Protein AF-D7NBL0-F1 (afdb_monomer)

Sequence (88 aa):
MKKLKDSYKIRLRCATCGCDDQFEFNEGKSYVKCTFCNREYFGGIGELKELNQDAFDEVKEKIEDDAASYLKEELAKALNGCKNIKFK

Nearest PDB structures (foldseek):
  6orl-assembly1_A  TM=4.484E-01  e=2.319E+00  Escherichia coli
  1rq0-assembly1_C  TM=4.847E-01  e=3.444E+00  Thermotoga maritima
  1rq0-assembly1_A  TM=4.319E-01  e=2.477E+00  Thermotoga maritima
  8umh-assembly1_M  TM=6.172E-01  e=9.886E+00  Saccharomyces cerevisiae

Mean predicted aligned error: 8.24 Å

pLDDT: mean 85.19, std 10.91, range [48.22, 94.19]

Solvent-accessible surface area (backbone atoms only — not comparable to full-ato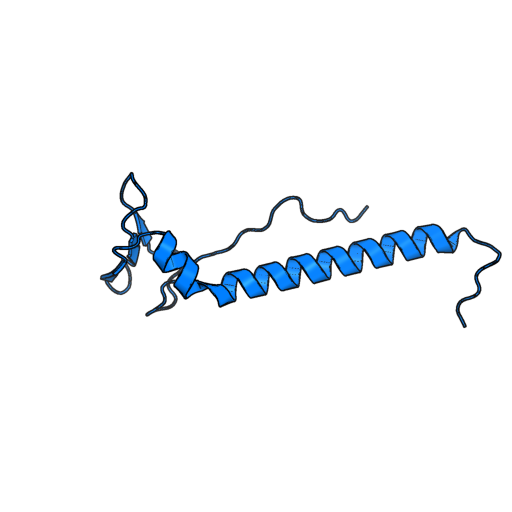m values): 5415 Å² total; per-residue (Å²): 129,92,68,76,76,92,74,84,88,76,76,60,41,38,88,85,78,58,50,66,82,46,71,48,69,49,97,81,42,50,33,30,29,33,70,80,80,66,50,73,34,78,57,6,56,61,48,45,51,68,69,29,48,67,53,51,50,56,53,48,52,51,52,52,49,48,49,52,52,47,51,51,54,52,50,50,57,64,48,74,72,42,95,85,67,79,89,128

Radius of gyration: 20.74 Å; Cα contacts (8 Å, |Δi|>4): 87; chains: 1; bounding box: 45×23×53 Å

Organism: NCBI:txid563008

Secondary structure (DSSP, 8-state):
-PPPPS--------TTT--SS-EEE-TTSS-EEETTT--EETTHHHHHHHHTHHHHHHHHHHHHHHHHHHHHHHHHHHHHT-TT----

Structure (mmCIF, N/CA/C/O backbone):
data_AF-D7NBL0-F1
#
_entry.id   AF-D7NBL0-F1
#
loop_
_atom_site.group_PDB
_atom_site.id
_atom_site.type_symbol
_atom_site.label_atom_id
_atom_site.label_alt_id
_atom_site.label_comp_id
_atom_site.label_asym_id
_atom_site.label_entity_id
_atom_site.label_seq_id
_atom_site.pdbx_PDB_ins_code
_atom_site.Cartn_x
_atom_site.Cartn_y
_atom_site.Cartn_z
_atom_site.occupancy
_atom_site.B_iso_or_equiv
_atom_site.auth_seq_id
_atom_site.auth_comp_id
_atom_site.auth_asym_id
_atom_site.auth_atom_id
_atom_site.pdbx_PDB_model_num
ATOM 1 N N . MET A 1 1 ? -4.998 8.720 26.767 1.00 48.22 1 MET A N 1
ATOM 2 C CA . MET A 1 1 ? -6.056 8.893 25.747 1.00 48.22 1 MET A CA 1
ATOM 3 C C . MET A 1 1 ? -5.595 8.164 24.501 1.00 48.22 1 MET A C 1
ATOM 5 O O . MET A 1 1 ? -4.534 8.520 24.001 1.00 48.22 1 MET A O 1
ATOM 9 N N . LYS A 1 2 ? -6.307 7.123 24.050 1.00 58.31 2 LYS A N 1
ATOM 10 C CA . LYS A 1 2 ? -6.077 6.577 22.707 1.00 58.31 2 LYS A CA 1
ATOM 11 C C . LYS A 1 2 ? -6.434 7.688 21.727 1.00 58.31 2 LYS A C 1
ATOM 13 O O . LYS A 1 2 ? -7.546 8.200 21.785 1.00 58.31 2 LYS A O 1
ATOM 18 N N . LYS A 1 3 ? -5.465 8.133 20.940 1.00 66.44 3 LYS A N 1
ATOM 19 C CA . LYS A 1 3 ? -5.689 9.053 19.830 1.00 66.44 3 LYS A CA 1
ATOM 20 C C . LYS A 1 3 ? -5.682 8.221 18.561 1.00 66.44 3 LYS A C 1
ATOM 22 O O . LYS A 1 3 ? -4.881 7.288 18.471 1.00 66.44 3 LYS A O 1
ATOM 27 N N . LEU A 1 4 ? -6.558 8.571 17.625 1.00 79.94 4 LEU A N 1
ATOM 28 C CA . LEU A 1 4 ? -6.475 8.059 16.266 1.00 79.94 4 LEU A CA 1
ATOM 29 C C . LEU A 1 4 ? -5.066 8.332 15.730 1.00 79.94 4 LEU A C 1
ATOM 31 O O . LEU A 1 4 ? -4.503 9.395 16.003 1.00 79.94 4 LEU A O 1
ATOM 35 N N . LYS A 1 5 ? -4.481 7.383 15.002 1.00 81.69 5 LYS A N 1
ATOM 36 C CA . LYS A 1 5 ? -3.149 7.590 14.417 1.00 81.69 5 LYS A CA 1
ATOM 37 C C . LYS A 1 5 ? -3.167 8.761 13.432 1.00 81.69 5 LYS A C 1
ATOM 39 O O . LYS A 1 5 ? -4.006 8.803 12.538 1.00 81.69 5 LYS A O 1
ATOM 44 N N . ASP A 1 6 ? -2.181 9.652 13.544 1.00 83.31 6 ASP A N 1
ATOM 45 C CA . ASP A 1 6 ? -2.035 10.813 12.653 1.00 83.31 6 ASP A CA 1
ATOM 46 C C . ASP A 1 6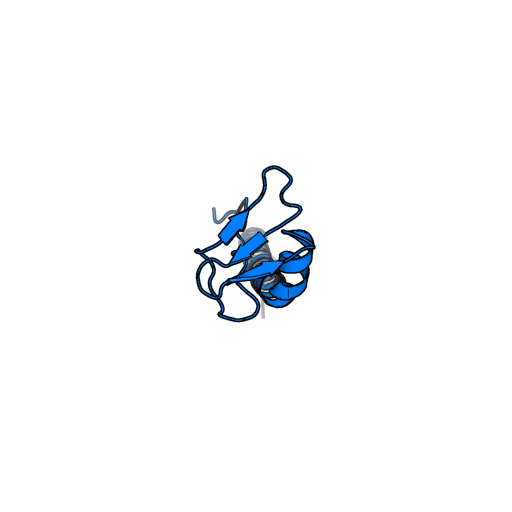 ? -1.587 10.437 11.229 1.00 83.31 6 ASP A C 1
ATOM 48 O O . ASP A 1 6 ? -1.758 11.213 10.291 1.00 83.31 6 ASP A O 1
ATOM 52 N N . SER A 1 7 ? -0.981 9.258 11.041 1.00 86.56 7 SER A N 1
ATOM 53 C CA . SER A 1 7 ? -0.554 8.790 9.719 1.00 86.56 7 SER A CA 1
ATOM 54 C C . SER A 1 7 ? -0.551 7.268 9.598 1.00 86.56 7 SER A C 1
ATOM 56 O O . SER A 1 7 ? -0.269 6.541 10.554 1.00 86.56 7 SER A O 1
ATOM 58 N N . TYR A 1 8 ? -0.827 6.797 8.381 1.00 87.31 8 TYR A N 1
ATOM 59 C CA . TYR A 1 8 ? -0.798 5.391 7.997 1.00 87.31 8 TYR A CA 1
ATOM 60 C C . TYR A 1 8 ? 0.204 5.204 6.862 1.00 87.31 8 TYR A C 1
ATOM 62 O O . TYR A 1 8 ? 0.273 6.013 5.936 1.00 87.31 8 TYR A O 1
ATOM 70 N N . LYS A 1 9 ? 1.011 4.145 6.947 1.00 88.75 9 LYS A N 1
ATOM 71 C CA . LYS A 1 9 ? 2.007 3.807 5.928 1.00 88.75 9 LYS A CA 1
ATOM 72 C C . LYS A 1 9 ? 1.487 2.656 5.085 1.00 88.75 9 LYS A C 1
ATOM 74 O O . LYS A 1 9 ? 1.120 1.619 5.631 1.00 88.75 9 LYS A O 1
ATOM 79 N N . ILE A 1 10 ? 1.514 2.838 3.772 1.00 87.62 10 ILE A N 1
ATOM 80 C CA . ILE A 1 10 ? 1.158 1.810 2.796 1.00 87.62 10 ILE A CA 1
ATOM 81 C C . ILE A 1 10 ? 2.450 1.365 2.127 1.00 87.62 10 ILE A C 1
ATOM 83 O O . ILE A 1 10 ? 3.237 2.199 1.677 1.00 87.62 10 ILE A O 1
ATOM 87 N N . ARG A 1 11 ? 2.687 0.053 2.108 1.00 88.88 11 ARG A N 1
ATOM 88 C CA . ARG A 1 11 ? 3.818 -0.546 1.397 1.00 88.88 11 ARG A CA 1
ATOM 89 C C . ARG A 1 11 ? 3.319 -1.093 0.075 1.00 88.88 11 ARG A C 1
ATOM 91 O O . ARG A 1 11 ? 2.507 -2.013 0.069 1.00 88.88 11 ARG A O 1
ATOM 98 N N . LEU A 1 12 ? 3.793 -0.495 -1.012 1.00 89.62 12 LEU A N 1
ATOM 99 C CA . LEU A 1 12 ? 3.517 -0.975 -2.359 1.00 89.62 12 LEU A CA 1
ATOM 100 C C . LEU A 1 12 ? 4.369 -2.210 -2.631 1.00 89.62 12 LEU A C 1
ATOM 102 O O . LEU A 1 12 ? 5.542 -2.250 -2.266 1.00 89.62 12 LEU A O 1
ATOM 106 N N . ARG A 1 13 ? 3.771 -3.201 -3.279 1.00 93.19 13 ARG A N 1
ATOM 107 C CA . ARG A 1 13 ? 4.384 -4.482 -3.612 1.00 93.19 13 ARG A CA 1
ATOM 108 C C . ARG A 1 13 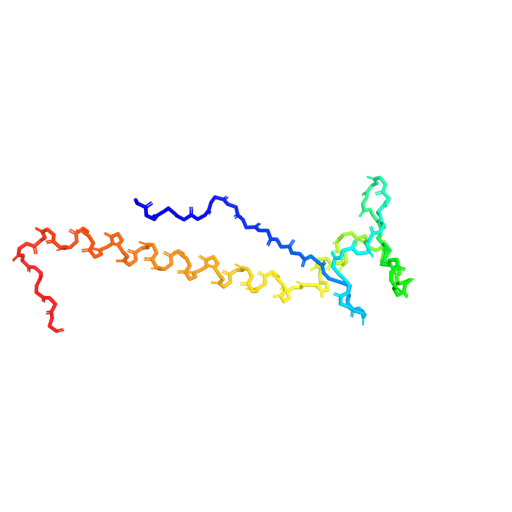? 4.443 -4.654 -5.119 1.00 93.19 13 ARG A C 1
ATOM 110 O O . ARG A 1 13 ? 3.649 -4.103 -5.877 1.00 93.19 13 ARG A O 1
ATOM 117 N N . CYS A 1 14 ? 5.394 -5.440 -5.590 1.00 93.31 14 CYS A N 1
ATOM 118 C CA . CYS A 1 14 ? 5.483 -5.761 -6.999 1.00 93.31 14 CYS A CA 1
ATOM 119 C C . CYS A 1 14 ? 4.335 -6.699 -7.357 1.00 93.31 14 CYS A C 1
ATOM 121 O O . CYS A 1 14 ? 4.222 -7.780 -6.784 1.00 93.31 14 CYS A O 1
ATOM 123 N N . ALA A 1 15 ? 3.551 -6.343 -8.370 1.00 89.75 15 ALA A N 1
ATOM 124 C CA . ALA A 1 15 ? 2.409 -7.133 -8.825 1.00 89.75 15 ALA A CA 1
ATOM 125 C C . ALA A 1 15 ? 2.781 -8.527 -9.374 1.00 89.75 15 ALA A C 1
ATOM 127 O O . ALA A 1 15 ? 1.902 -9.326 -9.670 1.00 89.75 15 ALA A O 1
ATOM 128 N N . THR A 1 16 ? 4.076 -8.817 -9.564 1.00 89.94 16 THR A N 1
ATOM 129 C CA . THR A 1 16 ? 4.551 -10.107 -10.109 1.00 89.94 16 THR A CA 1
ATOM 130 C C . THR A 1 16 ? 5.130 -11.013 -9.041 1.00 89.94 16 THR A C 1
ATOM 132 O O . THR A 1 16 ? 4.786 -12.185 -8.980 1.00 89.94 16 THR A O 1
ATOM 135 N N . CYS A 1 17 ? 6.039 -10.488 -8.219 1.00 92.44 17 CYS A N 1
ATOM 136 C CA . CYS A 1 17 ? 6.787 -11.283 -7.244 1.00 92.44 17 CYS A CA 1
ATOM 137 C C . CYS A 1 17 ? 6.457 -10.941 -5.789 1.00 92.44 17 CYS A C 1
ATOM 139 O O . CYS A 1 17 ? 6.986 -11.584 -4.890 1.00 92.44 17 CYS A O 1
ATOM 141 N N . GLY A 1 18 ? 5.650 -9.908 -5.541 1.00 88.75 18 GLY A N 1
ATOM 142 C CA . GLY A 1 18 ? 5.322 -9.446 -4.195 1.00 88.75 18 GLY A CA 1
ATOM 143 C C . GLY A 1 18 ? 6.442 -8.690 -3.468 1.00 88.75 18 GLY A C 1
ATOM 144 O O . GLY A 1 18 ? 6.224 -8.325 -2.319 1.00 88.75 18 GLY A O 1
ATOM 145 N N . CYS A 1 19 ? 7.598 -8.427 -4.108 1.00 91.44 19 CYS A N 1
ATOM 146 C CA . CYS A 1 19 ? 8.703 -7.633 -3.533 1.00 91.44 19 CYS A CA 1
ATOM 147 C C . CYS A 1 19 ? 8.183 -6.264 -3.053 1.00 91.44 19 CYS A C 1
ATOM 149 O O . CYS A 1 19 ? 7.476 -5.611 -3.815 1.00 91.44 19 CYS A O 1
ATOM 151 N N . ASP A 1 20 ? 8.511 -5.815 -1.838 1.00 89.50 20 ASP A N 1
ATOM 152 C CA . ASP A 1 20 ? 8.089 -4.493 -1.319 1.00 89.50 20 ASP A CA 1
ATOM 153 C C . ASP A 1 20 ? 9.250 -3.535 -1.007 1.00 89.50 20 ASP A C 1
ATOM 155 O O . ASP A 1 20 ? 9.05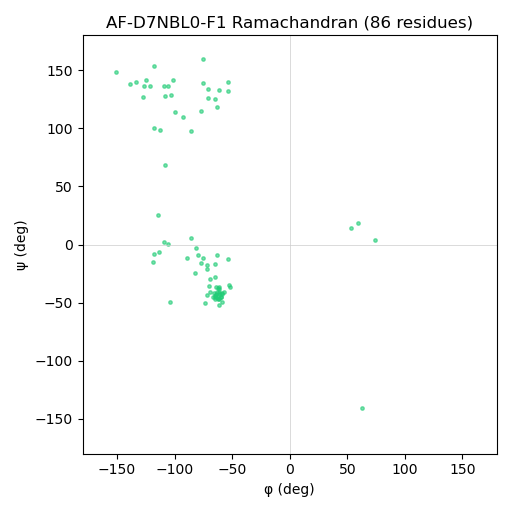4 -2.344 -0.773 1.00 89.50 20 ASP A O 1
ATOM 159 N N . ASP A 1 21 ? 10.473 -4.048 -1.082 1.00 89.00 21 ASP A N 1
ATOM 160 C CA . ASP A 1 21 ? 11.721 -3.403 -0.679 1.00 89.00 21 ASP A CA 1
ATOM 161 C C . ASP A 1 21 ? 12.718 -3.218 -1.838 1.00 89.00 21 ASP A C 1
ATOM 163 O O . ASP A 1 21 ? 13.660 -2.435 -1.741 1.00 89.00 21 ASP A O 1
ATOM 167 N N . GLN A 1 22 ? 12.496 -3.909 -2.956 1.00 90.62 22 GLN A N 1
ATOM 168 C CA . GLN A 1 22 ? 13.421 -3.984 -4.088 1.00 90.62 22 GLN A CA 1
ATOM 169 C C . GLN A 1 22 ? 12.903 -3.202 -5.295 1.00 90.62 22 GLN A C 1
ATOM 171 O O . GLN A 1 22 ? 12.544 -3.788 -6.316 1.00 90.62 22 GLN A O 1
ATOM 176 N N . PHE A 1 23 ? 12.865 -1.872 -5.175 1.00 90.88 23 PHE A N 1
ATOM 177 C CA . PHE A 1 23 ? 12.427 -0.969 -6.240 1.00 90.88 23 PHE A CA 1
ATOM 178 C C . PHE A 1 23 ? 13.449 0.119 -6.564 1.00 90.88 23 PHE A C 1
ATOM 180 O O . PHE A 1 23 ? 13.984 0.774 -5.672 1.00 90.88 23 PHE A O 1
ATOM 187 N N . GLU A 1 24 ? 13.648 0.354 -7.857 1.00 91.62 24 GLU A N 1
ATOM 188 C CA . GLU A 1 24 ? 14.411 1.475 -8.398 1.00 91.62 24 GLU A CA 1
ATOM 189 C C . GLU A 1 24 ? 13.461 2.471 -9.074 1.00 91.62 24 GLU A C 1
ATOM 191 O O . GLU A 1 24 ? 12.534 2.075 -9.787 1.00 91.62 24 GLU A O 1
ATOM 196 N N . PHE A 1 25 ? 13.678 3.765 -8.831 1.00 90.81 25 PHE A N 1
ATOM 197 C CA . PHE A 1 25 ? 12.833 4.859 -9.310 1.00 90.81 25 PHE A CA 1
ATOM 198 C C . PHE A 1 25 ? 13.683 5.858 -10.093 1.00 90.81 25 PHE A C 1
ATOM 200 O O . PHE A 1 25 ? 14.793 6.183 -9.676 1.00 90.81 25 PHE A O 1
ATOM 207 N N . ASN A 1 26 ? 13.133 6.409 -11.174 1.00 90.25 26 ASN A N 1
ATOM 208 C CA . ASN A 1 26 ? 13.715 7.595 -11.809 1.00 90.25 26 ASN A CA 1
ATOM 209 C C . ASN A 1 26 ? 13.418 8.867 -10.978 1.00 90.25 26 ASN A C 1
ATOM 211 O O . ASN A 1 26 ? 12.440 8.887 -10.226 1.00 90.25 26 ASN A O 1
ATOM 215 N N . GLU A 1 27 ? 14.182 9.955 -11.159 1.00 83.88 27 GLU A N 1
ATOM 216 C CA . GLU A 1 27 ? 13.990 11.239 -10.448 1.00 83.88 27 GLU A CA 1
ATOM 217 C C . GLU A 1 27 ? 12.544 11.759 -10.546 1.00 83.88 27 GLU A C 1
ATOM 219 O O . GLU A 1 27 ? 11.985 12.263 -9.573 1.00 83.88 27 GLU A O 1
ATOM 224 N N . GLY A 1 28 ? 11.894 11.559 -11.698 1.00 82.25 28 GLY A N 1
ATOM 225 C CA . GLY A 1 28 ? 10.504 11.961 -11.929 1.00 82.25 28 GLY A CA 1
ATOM 226 C C . GLY A 1 28 ? 9.436 11.002 -11.388 1.00 82.25 28 GLY A C 1
ATOM 227 O O . GLY A 1 28 ? 8.252 11.289 -11.540 1.00 82.25 28 GLY A O 1
ATOM 228 N N . LYS A 1 29 ? 9.810 9.847 -10.810 1.00 84.25 29 LYS A N 1
ATOM 229 C CA . LYS A 1 29 ? 8.894 8.767 -10.361 1.00 84.25 29 LYS A CA 1
ATOM 230 C C . LYS A 1 29 ? 7.902 8.268 -11.428 1.00 84.25 29 LYS A C 1
ATOM 232 O O . LYS A 1 29 ? 6.950 7.553 -11.112 1.00 84.25 29 LYS A O 1
ATOM 237 N N . SER A 1 30 ? 8.152 8.616 -12.687 1.00 88.56 30 SER A N 1
ATOM 238 C CA . SER A 1 30 ? 7.403 8.199 -13.874 1.00 88.56 30 SER A CA 1
ATOM 239 C C . SER A 1 30 ? 7.779 6.800 -14.352 1.00 88.56 30 SER A C 1
ATOM 241 O O . SER A 1 30 ? 7.111 6.250 -15.213 1.00 88.56 30 SER A O 1
ATOM 243 N N . TYR A 1 31 ? 8.829 6.215 -13.781 1.00 91.62 31 TYR A N 1
ATOM 244 C CA . TYR A 1 31 ? 9.279 4.864 -14.062 1.00 91.62 31 TYR A CA 1
ATOM 245 C C . TYR A 1 31 ? 9.673 4.185 -12.756 1.00 91.62 31 TYR A C 1
ATOM 247 O O . TYR A 1 31 ? 10.309 4.809 -11.896 1.00 91.62 31 TYR A O 1
ATOM 255 N N . VAL A 1 32 ? 9.287 2.919 -12.628 1.00 92.81 32 VAL A N 1
ATOM 256 C CA . VAL A 1 32 ? 9.642 2.060 -11.499 1.00 92.81 32 VAL A CA 1
ATOM 257 C C . VAL A 1 32 ? 10.097 0.710 -12.020 1.00 92.81 32 VAL A C 1
ATOM 259 O O . VAL A 1 32 ? 9.481 0.157 -12.924 1.00 92.81 32 VAL A O 1
ATOM 262 N N . LYS A 1 33 ? 11.132 0.133 -11.419 1.00 93.56 33 LYS A N 1
ATOM 263 C CA . LYS A 1 33 ? 11.578 -1.230 -11.716 1.00 93.56 33 LYS A CA 1
ATOM 264 C C . LYS A 1 33 ? 11.690 -2.037 -10.432 1.00 93.56 33 LYS A C 1
ATOM 266 O O . LYS A 1 33 ? 12.379 -1.597 -9.517 1.00 93.56 33 LYS A O 1
ATOM 271 N N . CYS A 1 34 ? 11.053 -3.212 -10.346 1.00 94.19 34 CYS A N 1
ATOM 272 C CA . CYS A 1 34 ? 11.367 -4.144 -9.251 1.00 94.19 34 CYS A CA 1
ATOM 273 C C . CYS A 1 34 ? 12.690 -4.835 -9.594 1.00 94.19 34 CYS A C 1
ATOM 275 O O . CYS A 1 34 ? 12.768 -5.590 -10.565 1.00 94.19 34 CYS A O 1
ATOM 277 N N . THR A 1 35 ? 13.727 -4.596 -8.797 1.00 93.69 35 THR A N 1
ATOM 278 C CA . THR A 1 35 ? 15.075 -5.141 -9.021 1.00 93.69 35 THR A CA 1
ATOM 279 C C . THR A 1 35 ? 15.154 -6.645 -8.740 1.00 93.69 35 THR A C 1
ATOM 281 O O . THR A 1 35 ? 16.040 -7.313 -9.261 1.00 93.69 35 THR A O 1
ATOM 284 N N . PHE A 1 36 ? 14.178 -7.204 -8.013 1.00 92.81 36 PHE A N 1
ATOM 285 C CA . PHE A 1 36 ? 14.096 -8.640 -7.730 1.00 92.81 36 PHE A CA 1
ATOM 286 C C . PHE A 1 36 ? 13.666 -9.479 -8.943 1.00 92.81 36 PHE A C 1
ATOM 288 O O . PHE A 1 36 ? 14.294 -10.478 -9.274 1.00 92.81 36 PHE A O 1
ATOM 295 N N . CYS A 1 37 ? 12.576 -9.085 -9.613 1.00 93.44 37 CYS A N 1
ATOM 296 C CA . CYS A 1 37 ? 12.023 -9.826 -10.760 1.00 93.44 37 CYS A CA 1
ATOM 297 C C . CYS A 1 37 ? 12.286 -9.149 -12.109 1.00 93.44 37 CYS A C 1
ATOM 299 O O . CYS A 1 37 ? 11.846 -9.651 -13.138 1.00 93.44 37 CYS A O 1
ATOM 301 N N . ASN A 1 38 ? 12.980 -8.009 -12.105 1.00 92.25 38 ASN A N 1
ATOM 302 C CA . ASN A 1 38 ? 13.256 -7.179 -13.276 1.00 92.25 38 ASN A CA 1
ATOM 303 C C . ASN A 1 38 ? 12.010 -6.660 -14.012 1.00 92.25 38 ASN A C 1
ATOM 305 O O . ASN A 1 38 ? 12.127 -6.216 -15.150 1.00 92.25 38 ASN A O 1
ATOM 309 N N . ARG A 1 39 ? 10.828 -6.661 -13.379 1.00 91.31 39 ARG A N 1
ATOM 310 C CA . ARG A 1 39 ? 9.636 -6.041 -13.969 1.00 91.31 39 ARG A CA 1
ATOM 311 C C . ARG A 1 39 ? 9.758 -4.525 -13.974 1.00 91.31 39 ARG A C 1
ATOM 313 O O . ARG A 1 39 ? 10.064 -3.921 -12.947 1.00 91.31 39 ARG A O 1
ATOM 320 N N . GLU A 1 40 ? 9.427 -3.948 -15.117 1.00 92.56 40 GLU A N 1
ATOM 321 C CA . GLU A 1 40 ? 9.420 -2.515 -15.376 1.00 92.56 40 GLU A CA 1
ATOM 322 C C . GLU A 1 40 ? 7.977 -2.001 -15.414 1.00 92.56 40 GLU A C 1
ATOM 324 O O . GLU A 1 40 ? 7.097 -2.631 -16.002 1.00 92.56 40 GLU A O 1
ATOM 329 N N . TYR A 1 41 ? 7.744 -0.864 -14.769 1.00 91.75 41 TYR A N 1
ATOM 330 C CA . TYR A 1 41 ? 6.474 -0.153 -14.692 1.00 91.75 41 TYR A CA 1
ATOM 331 C C . TYR A 1 41 ? 6.670 1.212 -15.350 1.00 91.75 41 TYR A C 1
ATOM 333 O O . TYR A 1 41 ? 7.249 2.134 -14.762 1.00 91.75 41 TYR A O 1
ATOM 341 N N . PHE A 1 42 ? 6.222 1.331 -16.598 1.00 90.38 42 PHE A N 1
ATOM 342 C CA . PHE A 1 42 ? 6.361 2.552 -17.395 1.00 90.38 42 PHE A CA 1
ATOM 343 C C . PHE A 1 42 ? 5.348 3.632 -16.997 1.00 90.38 42 PHE A C 1
ATOM 345 O O . PHE A 1 42 ? 5.545 4.795 -17.337 1.00 90.38 42 PHE A O 1
ATOM 352 N N . GLY A 1 43 ? 4.290 3.274 -16.259 1.00 89.50 43 GLY A N 1
ATOM 353 C CA . GLY A 1 43 ? 3.409 4.238 -15.592 1.00 89.50 43 GLY A CA 1
ATOM 354 C C . GLY A 1 43 ? 3.919 4.667 -14.209 1.00 89.50 43 GLY A C 1
ATOM 355 O O . GLY A 1 43 ? 3.229 5.383 -13.476 1.00 89.50 43 GLY A O 1
ATOM 356 N N . GLY A 1 44 ? 5.120 4.221 -13.830 1.00 90.62 44 GLY A N 1
ATOM 357 C CA . GLY A 1 44 ? 5.799 4.615 -12.608 1.00 90.62 44 GLY A CA 1
ATOM 358 C C . GLY A 1 44 ? 5.050 4.221 -11.336 1.00 90.62 44 GLY A C 1
ATOM 359 O O . GLY A 1 44 ? 4.460 3.146 -11.232 1.00 90.62 44 GLY A O 1
ATOM 360 N N 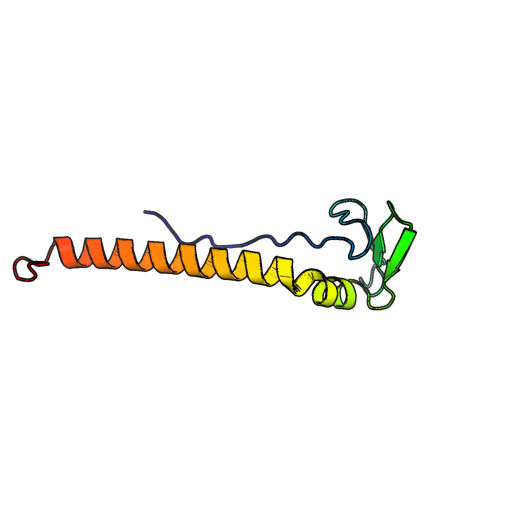. ILE A 1 45 ? 5.068 5.114 -10.341 1.00 88.25 45 ILE A N 1
ATOM 361 C CA . ILE A 1 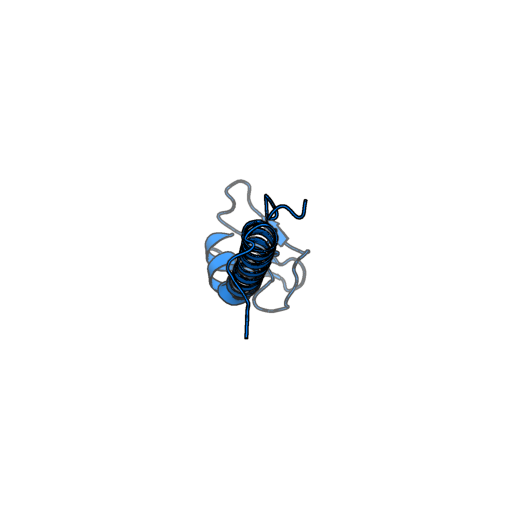45 ? 4.345 4.897 -9.076 1.00 88.25 45 ILE A CA 1
ATOM 362 C C . ILE A 1 45 ? 2.826 4.856 -9.286 1.00 88.25 45 ILE A C 1
ATOM 364 O O . ILE A 1 45 ? 2.137 4.200 -8.509 1.00 88.25 45 ILE A O 1
ATOM 368 N N . GLY A 1 46 ? 2.298 5.538 -10.308 1.00 89.44 46 GLY A N 1
ATOM 369 C CA . GLY A 1 46 ? 0.863 5.542 -10.608 1.00 89.44 46 GLY A CA 1
ATOM 370 C C . GLY A 1 46 ? 0.357 4.141 -10.940 1.00 89.44 46 GLY A C 1
ATOM 371 O O . GLY A 1 46 ? -0.539 3.641 -10.268 1.00 89.44 46 GLY A O 1
ATOM 372 N N . GLU A 1 47 ? 1.020 3.474 -11.884 1.00 90.81 47 GLU A N 1
ATOM 373 C CA . GLU A 1 47 ? 0.717 2.086 -12.250 1.00 90.81 47 GLU A CA 1
ATOM 374 C C . GLU A 1 47 ? 0.874 1.144 -11.050 1.00 90.81 47 GLU A C 1
ATOM 376 O O . GLU A 1 47 ? -0.004 0.331 -10.763 1.00 90.81 47 GLU A O 1
ATOM 381 N N . LEU A 1 48 ? 1.963 1.291 -10.286 1.00 90.38 48 LEU A N 1
ATOM 382 C CA . LEU A 1 48 ? 2.186 0.465 -9.101 1.00 90.38 48 LEU A CA 1
ATOM 383 C C . LEU A 1 48 ? 1.079 0.663 -8.052 1.00 90.38 48 LEU A C 1
ATOM 385 O O . LEU A 1 48 ? 0.665 -0.298 -7.411 1.00 90.38 48 LEU A O 1
ATOM 389 N N . LYS A 1 49 ? 0.570 1.890 -7.893 1.00 90.06 49 LYS A N 1
ATOM 390 C CA . LYS A 1 49 ? -0.548 2.210 -6.999 1.00 90.06 49 LYS A CA 1
ATOM 391 C C . LYS A 1 49 ? -1.840 1.523 -7.442 1.00 90.06 49 LYS A C 1
ATOM 393 O O . LYS A 1 49 ? -2.533 0.965 -6.598 1.00 90.06 49 LYS A O 1
ATOM 398 N N . GLU A 1 50 ? -2.157 1.557 -8.734 1.00 92.06 50 GLU A N 1
ATOM 399 C CA . GLU A 1 50 ? -3.351 0.901 -9.284 1.00 92.06 50 GLU A CA 1
ATOM 400 C C . GLU A 1 50 ? -3.294 -0.621 -9.130 1.00 92.06 50 GLU A C 1
ATOM 402 O O . GLU A 1 50 ? -4.299 -1.249 -8.808 1.00 92.06 50 GLU A O 1
ATOM 407 N N . LEU A 1 51 ? -2.106 -1.209 -9.270 1.00 91.31 51 LEU A N 1
ATOM 408 C CA . LEU A 1 51 ? -1.898 -2.646 -9.093 1.00 91.31 51 LEU A CA 1
ATOM 409 C C . LEU A 1 51 ? -1.893 -3.106 -7.627 1.00 91.31 51 LEU A C 1
ATOM 411 O O . LEU A 1 51 ? -1.925 -4.306 -7.385 1.00 91.31 51 LEU A O 1
ATOM 415 N N . ASN A 1 52 ? -1.831 -2.180 -6.667 1.00 92.94 52 ASN A N 1
ATOM 416 C CA . ASN A 1 52 ? -1.791 -2.465 -5.228 1.00 92.94 52 ASN A CA 1
ATOM 417 C C . ASN A 1 52 ? -3.038 -1.954 -4.497 1.00 92.94 52 ASN A C 1
ATOM 419 O O . ASN A 1 52 ? -2.959 -1.635 -3.310 1.00 92.94 52 ASN A O 1
ATOM 423 N N . GLN A 1 53 ? -4.176 -1.813 -5.186 1.00 92.56 53 GLN A N 1
ATOM 424 C CA . GLN A 1 53 ? -5.422 -1.343 -4.565 1.00 92.56 53 GLN A CA 1
ATOM 425 C C . GLN A 1 53 ? -5.798 -2.149 -3.314 1.00 92.56 53 GLN A C 1
ATOM 427 O O . GLN A 1 53 ? -6.227 -1.556 -2.330 1.00 92.56 53 GLN A O 1
ATOM 432 N N . ASP A 1 54 ? -5.510 -3.451 -3.292 1.00 91.00 54 ASP A N 1
ATOM 433 C CA . ASP A 1 54 ? -5.696 -4.320 -2.127 1.00 91.00 54 ASP A CA 1
ATOM 434 C C . ASP A 1 54 ? -4.940 -3.822 -0.881 1.00 91.00 54 ASP A C 1
ATOM 436 O O . ASP A 1 54 ? -5.486 -3.797 0.223 1.00 91.00 54 ASP A O 1
ATOM 440 N N . ALA A 1 55 ? -3.704 -3.343 -1.048 1.00 89.75 55 ALA A N 1
ATOM 441 C CA . ALA A 1 55 ? -2.913 -2.794 0.049 1.00 89.75 55 ALA A CA 1
ATOM 442 C C . ALA A 1 55 ? -3.486 -1.461 0.559 1.00 89.75 55 ALA A C 1
ATOM 444 O O . ALA A 1 55 ? -3.341 -1.134 1.741 1.00 89.75 55 ALA A O 1
ATOM 445 N N . PHE A 1 56 ? -4.136 -0.683 -0.314 1.00 89.81 56 PHE A N 1
ATOM 446 C CA . PHE A 1 56 ? -4.863 0.522 0.090 1.00 89.81 56 PHE A CA 1
ATOM 447 C C . PHE A 1 56 ? -6.140 0.172 0.850 1.00 89.81 56 PHE A C 1
ATOM 449 O O . PHE A 1 56 ? -6.395 0.784 1.888 1.00 89.81 56 PHE A O 1
ATOM 456 N N . ASP A 1 57 ? -6.902 -0.811 0.375 1.00 92.12 57 ASP A N 1
ATOM 457 C CA . ASP A 1 57 ? -8.137 -1.256 1.018 1.00 92.12 57 ASP A CA 1
ATOM 458 C C . ASP A 1 57 ? -7.868 -1.836 2.413 1.00 92.12 57 ASP A C 1
ATOM 460 O O . ASP A 1 57 ? -8.563 -1.480 3.362 1.00 92.12 57 ASP A O 1
ATOM 464 N N . GLU A 1 58 ? -6.796 -2.615 2.596 1.00 90.31 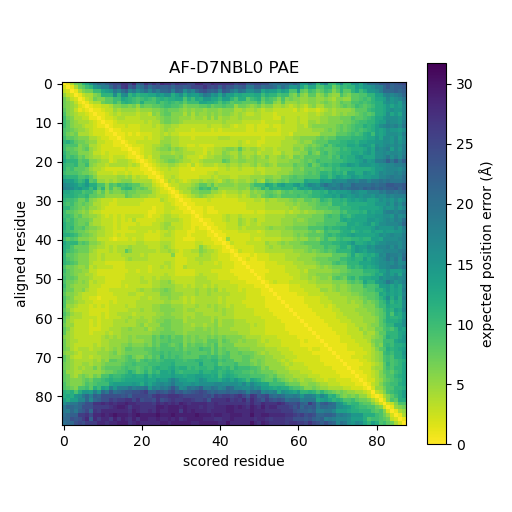58 GLU A N 1
ATOM 465 C CA . GLU A 1 58 ? -6.406 -3.129 3.919 1.00 90.31 58 GLU A CA 1
ATOM 466 C C . GLU A 1 58 ? -6.091 -1.994 4.908 1.00 90.31 58 GLU A C 1
ATOM 468 O O . GLU A 1 58 ? -6.471 -2.023 6.082 1.00 90.31 58 GLU A O 1
ATOM 473 N N . VAL A 1 59 ? -5.371 -0.967 4.451 1.00 90.38 59 VAL A N 1
ATOM 474 C CA . VAL A 1 59 ? -5.060 0.185 5.302 1.00 90.38 59 VAL A CA 1
ATOM 475 C C . VAL A 1 59 ? -6.307 1.021 5.569 1.00 90.38 59 VAL A C 1
ATOM 477 O O . VAL A 1 59 ? -6.460 1.520 6.683 1.00 90.38 59 VAL A O 1
ATOM 480 N N . LYS A 1 60 ? -7.214 1.144 4.599 1.00 91.00 60 LYS A N 1
ATOM 481 C CA . LYS A 1 60 ? -8.502 1.814 4.776 1.00 91.00 60 LYS A CA 1
ATOM 482 C C . LYS A 1 60 ? -9.356 1.109 5.830 1.00 91.00 60 LYS A C 1
ATOM 484 O O . LYS A 1 60 ? -9.820 1.778 6.747 1.00 91.00 60 LYS A O 1
ATOM 489 N N . GLU A 1 61 ? -9.465 -0.215 5.779 1.00 92.31 61 GLU A N 1
ATOM 490 C CA . GLU A 1 61 ? -10.193 -0.994 6.787 1.00 92.31 61 GLU A CA 1
ATOM 491 C C . GLU A 1 61 ? -9.609 -0.775 8.192 1.00 92.31 61 GLU A C 1
ATOM 493 O O . GLU A 1 61 ? -10.342 -0.531 9.150 1.00 92.31 61 GLU A O 1
ATOM 498 N N . LYS A 1 62 ? -8.275 -0.746 8.316 1.00 89.06 62 LYS A N 1
ATOM 499 C CA . LYS A 1 62 ? -7.602 -0.421 9.586 1.00 89.06 62 LYS A CA 1
ATOM 500 C C . LYS A 1 62 ? -7.913 0.991 10.078 1.00 89.06 62 LYS A C 1
ATOM 502 O O . LYS A 1 62 ? -8.027 1.189 11.284 1.00 89.06 62 LYS A O 1
ATOM 507 N N . ILE A 1 63 ? -8.016 1.969 9.178 1.00 90.25 63 ILE A N 1
ATOM 508 C CA . ILE A 1 63 ? -8.411 3.340 9.533 1.00 90.25 63 ILE A CA 1
ATOM 509 C C . ILE A 1 63 ? -9.852 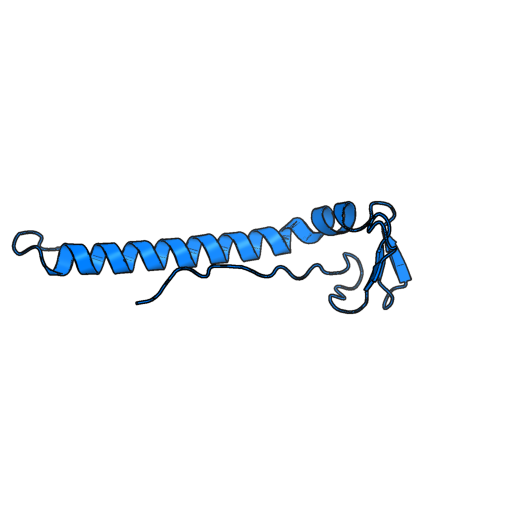3.350 10.056 1.00 90.25 63 ILE A C 1
ATOM 511 O O . ILE A 1 63 ? -10.128 3.993 11.069 1.00 90.25 63 ILE A O 1
ATOM 515 N N . GLU A 1 64 ? -10.759 2.641 9.384 1.00 91.12 64 GLU A N 1
ATOM 516 C CA . GLU A 1 64 ? -12.170 2.547 9.771 1.00 91.12 64 GLU A CA 1
ATOM 517 C C . GLU A 1 64 ? -12.342 1.867 11.136 1.00 91.12 64 GLU A C 1
ATOM 519 O O . GLU A 1 64 ? -13.089 2.375 11.976 1.00 91.12 64 GLU A O 1
ATOM 524 N N . ASP A 1 65 ? -11.610 0.783 11.402 1.00 91.06 65 ASP A N 1
ATOM 525 C CA . ASP A 1 65 ? -11.626 0.097 12.698 1.00 91.06 65 ASP A CA 1
ATOM 526 C C . ASP A 1 65 ? -11.071 0.975 13.832 1.00 91.06 65 ASP A C 1
ATOM 528 O O . ASP A 1 65 ? -11.720 1.131 14.872 1.00 91.06 65 ASP A O 1
ATOM 532 N N . ASP A 1 66 ? -9.922 1.630 13.619 1.00 89.12 66 ASP A N 1
ATOM 533 C CA . ASP A 1 66 ? -9.308 2.525 14.613 1.00 89.12 66 ASP A CA 1
ATOM 534 C C . ASP A 1 66 ? -10.255 3.698 14.935 1.00 89.12 66 ASP A C 1
ATOM 536 O O . ASP A 1 66 ? -10.460 4.044 16.103 1.00 89.12 66 ASP A O 1
ATOM 540 N N . ALA A 1 67 ? -10.920 4.252 13.912 1.00 89.00 67 ALA A N 1
ATOM 541 C CA . ALA A 1 67 ? -11.914 5.310 14.067 1.00 89.00 67 ALA A CA 1
ATOM 542 C C . ALA A 1 67 ? -13.167 4.832 14.807 1.00 89.00 67 ALA A C 1
ATOM 544 O O . ALA A 1 67 ? -13.634 5.508 15.729 1.00 89.00 67 ALA A O 1
ATOM 545 N N . ALA A 1 68 ? -13.698 3.661 14.457 1.00 89.44 68 ALA A N 1
ATOM 546 C CA . ALA A 1 68 ? -14.861 3.087 15.120 1.00 89.44 68 ALA A CA 1
ATOM 547 C C . ALA A 1 68 ? -14.570 2.761 16.591 1.00 89.44 68 ALA A C 1
ATOM 549 O O . ALA A 1 68 ? -15.394 3.062 17.459 1.00 89.44 68 ALA A O 1
ATOM 550 N N . SER A 1 69 ? -13.403 2.183 16.895 1.00 89.12 69 SER A N 1
ATOM 551 C CA . SER A 1 69 ? -12.967 1.924 18.272 1.00 89.12 69 SER A CA 1
ATOM 552 C C . SER A 1 69 ? -12.827 3.228 19.049 1.00 89.12 69 SER A C 1
ATOM 554 O O . SER A 1 69 ? -13.347 3.332 20.159 1.00 89.12 69 SER A O 1
ATOM 556 N N . TYR A 1 70 ? -12.176 4.237 18.466 1.00 88.38 70 TYR A N 1
ATOM 557 C CA . TYR A 1 70 ? -12.005 5.538 19.106 1.00 88.38 70 TYR A CA 1
ATOM 558 C C . TYR A 1 70 ? -13.354 6.189 19.444 1.00 88.38 70 TYR A C 1
ATOM 560 O O . TYR A 1 70 ? -13.585 6.563 20.594 1.00 88.38 70 TYR A O 1
ATOM 568 N N . LEU A 1 71 ? -14.280 6.254 18.482 1.00 87.31 71 LEU A N 1
ATOM 569 C CA . LEU A 1 71 ? -15.615 6.818 18.699 1.00 87.31 71 LEU A CA 1
ATOM 570 C C . LEU A 1 71 ? -16.403 6.040 19.757 1.00 87.31 71 LEU A C 1
ATOM 572 O O . LEU A 1 71 ? -17.028 6.656 20.617 1.00 87.31 71 LEU A O 1
ATOM 576 N N . LYS A 1 72 ? -16.355 4.701 19.737 1.00 87.06 72 LYS A N 1
ATOM 577 C CA . LYS A 1 72 ? -17.002 3.864 20.761 1.00 87.06 72 LYS A CA 1
ATOM 578 C C . LYS A 1 72 ? -16.451 4.152 22.155 1.00 87.06 72 LYS A C 1
ATOM 580 O O . LYS A 1 72 ? -17.234 4.287 23.092 1.00 87.06 72 LYS A O 1
ATOM 585 N N . GLU A 1 73 ? -15.132 4.264 22.304 1.00 86.94 73 GLU A N 1
ATOM 586 C CA . GLU A 1 73 ? -14.495 4.560 23.591 1.00 86.94 73 GLU A CA 1
ATOM 587 C C . GLU A 1 73 ? -14.853 5.965 24.099 1.00 86.94 73 GLU A C 1
ATOM 589 O O . GLU A 1 73 ? -15.145 6.132 25.285 1.00 86.94 73 GLU A O 1
ATOM 594 N N . GLU A 1 74 ? -14.866 6.973 23.226 1.00 85.25 74 GLU A N 1
ATOM 595 C CA . GLU A 1 74 ? -15.235 8.342 23.605 1.00 85.25 74 GLU A CA 1
ATOM 596 C C . GLU A 1 74 ? -16.727 8.465 23.940 1.00 85.25 74 GLU A C 1
ATOM 598 O O . GLU A 1 74 ? -17.075 9.077 24.951 1.00 85.25 74 GLU A O 1
ATOM 603 N N . LEU A 1 75 ? -17.609 7.814 23.173 1.00 85.69 75 LEU A N 1
ATOM 604 C CA . LEU A 1 75 ? -19.038 7.729 23.488 1.00 85.69 75 LEU A CA 1
ATOM 605 C C . LEU A 1 75 ? -19.269 7.014 24.821 1.00 85.69 75 LEU A C 1
ATOM 607 O O . LEU A 1 75 ? -20.010 7.517 25.662 1.00 85.69 75 LEU A O 1
ATOM 611 N N . ALA A 1 76 ? -18.606 5.879 25.059 1.00 84.75 76 ALA A N 1
ATOM 612 C CA . ALA A 1 76 ? -18.717 5.158 26.323 1.00 84.75 76 ALA A CA 1
ATOM 613 C C . ALA A 1 76 ? -18.290 6.034 27.508 1.00 84.75 76 ALA A C 1
ATOM 615 O O . ALA A 1 76 ? -18.992 6.071 28.515 1.00 84.75 76 ALA A O 1
ATOM 616 N N . LYS A 1 77 ? -17.193 6.795 27.391 1.00 82.38 77 LYS A N 1
ATOM 617 C CA . LYS A 1 77 ? -16.756 7.734 28.440 1.00 82.38 77 LYS A CA 1
ATOM 618 C C . LYS A 1 77 ? -17.748 8.869 28.662 1.00 82.38 77 LYS A C 1
ATOM 620 O O . LYS A 1 77 ? -18.055 9.169 29.813 1.00 82.38 77 LYS A O 1
ATOM 625 N N . ALA A 1 78 ? -18.252 9.479 27.589 1.00 82.12 78 ALA A N 1
ATOM 626 C CA . ALA A 1 78 ? -19.229 10.562 27.675 1.00 82.12 78 ALA A CA 1
ATOM 627 C C . ALA A 1 78 ? -20.526 10.097 28.358 1.00 82.12 78 ALA A C 1
ATOM 629 O O . ALA A 1 78 ? -21.100 10.819 29.170 1.00 82.12 78 ALA A O 1
ATOM 630 N N . LEU A 1 79 ? -20.950 8.862 28.079 1.00 76.25 79 LEU A N 1
ATOM 631 C CA . LEU A 1 79 ? -22.174 8.276 28.623 1.00 76.25 79 LEU A CA 1
ATOM 632 C C . LEU A 1 79 ? -21.996 7.694 30.036 1.00 76.25 79 LEU A C 1
ATOM 634 O O . LEU A 1 79 ? -22.964 7.660 30.790 1.00 76.25 79 LEU A O 1
ATOM 638 N N . ASN A 1 80 ? -20.782 7.306 30.444 1.00 69.06 80 ASN A N 1
ATOM 639 C CA . ASN A 1 80 ? -20.498 6.774 31.790 1.00 69.06 80 ASN A CA 1
ATOM 640 C C . ASN A 1 80 ? -20.714 7.819 32.913 1.00 69.06 80 ASN A C 1
ATOM 642 O O . ASN A 1 80 ? -20.858 7.472 34.081 1.00 69.06 80 ASN A O 1
ATOM 646 N N . GLY A 1 81 ? -20.787 9.112 32.573 1.00 62.38 81 GLY A N 1
ATOM 647 C CA . GLY A 1 81 ? -21.179 10.183 33.500 1.00 62.38 81 GLY A CA 1
ATOM 648 C C . GLY A 1 81 ? -22.689 10.463 33.555 1.00 62.38 81 GLY A C 1
ATOM 649 O O . GLY A 1 81 ? -23.158 11.181 34.443 1.00 62.38 81 GLY A O 1
ATOM 650 N N . CYS A 1 82 ? -23.478 9.912 32.628 1.00 62.56 82 CYS A N 1
ATOM 651 C CA . CYS A 1 82 ? -24.909 10.176 32.534 1.00 62.56 82 CYS A CA 1
ATOM 652 C C . CYS A 1 82 ? -25.702 9.232 33.452 1.00 62.56 82 CYS A C 1
ATOM 654 O O . CYS A 1 82 ? -26.078 8.132 33.058 1.00 62.56 82 CYS A O 1
ATOM 656 N N . LYS A 1 83 ? -26.063 9.70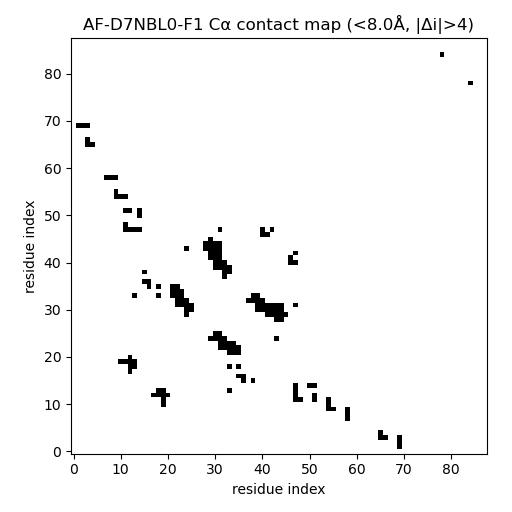7 34.655 1.00 59.09 83 LYS A N 1
ATOM 657 C CA . LYS A 1 83 ? -26.903 8.987 35.646 1.00 59.09 83 LYS A CA 1
ATOM 658 C C . LYS A 1 83 ? -28.260 8.471 35.116 1.00 59.09 83 LYS A C 1
ATOM 660 O O . LYS A 1 83 ? -28.911 7.689 35.804 1.00 59.09 83 LYS A O 1
ATOM 665 N N . ASN A 1 84 ? -28.696 8.910 33.931 1.00 60.94 84 ASN A N 1
ATOM 666 C CA . ASN A 1 84 ? -30.021 8.643 33.365 1.00 60.94 84 ASN A CA 1
ATOM 667 C C . ASN A 1 84 ? -30.026 7.671 32.164 1.00 60.94 84 ASN A C 1
ATOM 669 O O . ASN A 1 84 ? -31.088 7.426 31.599 1.00 60.94 84 ASN A O 1
ATOM 673 N N . ILE A 1 85 ? -28.872 7.124 31.757 1.00 60.59 85 ILE A N 1
ATOM 674 C CA . ILE A 1 85 ? -28.777 6.169 30.640 1.00 60.59 85 ILE A CA 1
ATOM 675 C C . ILE A 1 85 ? -28.365 4.810 31.209 1.00 60.59 85 ILE A C 1
ATOM 677 O O . ILE A 1 85 ? -27.199 4.563 31.500 1.00 60.59 85 ILE A O 1
ATOM 681 N N . LYS A 1 86 ? -29.348 3.927 31.409 1.00 54.94 86 LYS A N 1
ATOM 682 C CA . LYS A 1 86 ? -29.115 2.514 31.729 1.00 54.94 86 LYS A CA 1
ATOM 683 C C . LYS A 1 86 ? -29.117 1.736 30.418 1.00 54.94 86 LYS A C 1
ATOM 685 O O . LYS A 1 86 ? -30.172 1.601 29.803 1.00 54.94 86 LYS A O 1
ATOM 690 N N . PHE A 1 87 ? -27.958 1.240 29.993 1.00 57.84 87 PHE A N 1
ATOM 691 C CA . PHE A 1 87 ? -27.912 0.224 28.944 1.00 57.84 87 PHE A CA 1
ATOM 692 C C . PHE A 1 87 ? -28.575 -1.048 29.489 1.00 57.84 87 PHE A C 1
ATOM 694 O O . PHE A 1 87 ? -28.229 -1.499 30.583 1.00 57.84 87 PHE A O 1
ATOM 701 N N . LYS A 1 88 ? -29.581 -1.549 28.770 1.00 53.06 88 LYS A N 1
ATOM 702 C CA . LYS A 1 88 ? -30.242 -2.826 29.039 1.00 53.06 88 LYS A CA 1
ATOM 703 C C . LYS A 1 88 ? -29.669 -3.884 28.112 1.00 53.06 88 LYS A C 1
ATOM 705 O O . LYS A 1 88 ? -29.417 -3.523 26.941 1.00 53.06 88 LYS A O 1
#

Foldseek 3Di:
DDDQDPDDDFFQADLPPRHRPQWDADPVQCKIARNVVRDIDNNGVVSSCVSVVVSVVVRVVVSVVSVVVVVVVVVCVVCVPPPPDDDD